Protein AF-A0A7S1RX22-F1 (afdb_monomer_lite)

Radius of gyration: 23.86 Å; chains: 1; bounding box: 54×28×65 Å

pLDDT: mean 78.99, std 12.72, range [41.34, 95.5]

InterPro domains:
  IPR040884 SMODS and SLOG-associating 2TM effector domain 1 [PF18181] (5-105)

Structure (mmCIF, N/CA/C/O backbone):
data_AF-A0A7S1RX22-F1
#
_entry.id   AF-A0A7S1RX22-F1
#
loop_
_atom_site.group_PDB
_atom_site.id
_atom_site.type_symbol
_atom_site.label_atom_id
_atom_site.label_alt_id
_atom_site.label_comp_id
_atom_site.label_asym_id
_atom_site.label_entity_id
_atom_site.label_seq_id
_atom_site.pdbx_PDB_ins_code
_atom_site.Cartn_x
_atom_site.Cartn_y
_atom_site.Cartn_z
_atom_site.occupancy
_atom_site.B_iso_or_equiv
_atom_site.auth_seq_id
_atom_site.auth_comp_id
_atom_site.auth_asym_id
_atom_site.auth_atom_id
_atom_site.pdbx_PDB_model_num
ATOM 1 N N . PRO A 1 1 ? 10.940 -11.866 -1.107 1.00 41.34 1 PRO A N 1
ATOM 2 C CA . PRO A 1 1 ? 12.032 -12.525 -1.875 1.00 41.34 1 PRO A CA 1
ATOM 3 C C . PRO A 1 1 ? 11.748 -12.663 -3.384 1.00 41.34 1 PRO A C 1
ATOM 5 O O . PRO A 1 1 ? 12.600 -12.284 -4.175 1.00 41.34 1 PRO A O 1
ATOM 8 N N . ALA A 1 2 ? 10.564 -13.138 -3.799 1.00 48.28 2 ALA A N 1
ATOM 9 C CA . ALA A 1 2 ? 10.223 -13.300 -5.223 1.00 48.28 2 ALA A CA 1
ATOM 10 C C . ALA A 1 2 ? 10.066 -11.959 -5.979 1.00 48.28 2 ALA A C 1
ATOM 12 O O . ALA A 1 2 ? 10.581 -11.799 -7.084 1.00 48.28 2 ALA A O 1
ATOM 13 N N . TYR A 1 3 ? 9.449 -10.953 -5.343 1.00 45.31 3 TYR A N 1
ATOM 14 C CA . TYR A 1 3 ? 9.181 -9.640 -5.954 1.00 45.31 3 TYR A CA 1
ATOM 15 C C . TYR A 1 3 ? 10.457 -8.843 -6.295 1.00 45.31 3 TYR A C 1
ATOM 17 O O . TYR A 1 3 ? 10.515 -8.137 -7.300 1.00 45.31 3 TYR A O 1
ATOM 25 N N . SER A 1 4 ? 11.517 -8.970 -5.486 1.00 44.16 4 SER A N 1
ATOM 26 C CA . SER A 1 4 ? 12.793 -8.275 -5.718 1.00 44.16 4 SER A CA 1
ATOM 27 C C . SER A 1 4 ? 13.654 -8.937 -6.797 1.00 44.16 4 SER A C 1
ATOM 29 O O . SER A 1 4 ? 14.528 -8.288 -7.368 1.00 44.16 4 SER A O 1
ATOM 31 N N . ILE A 1 5 ? 13.427 -10.219 -7.094 1.00 58.50 5 ILE A N 1
ATOM 32 C CA . ILE A 1 5 ? 14.096 -10.931 -8.192 1.00 58.50 5 ILE A CA 1
ATOM 33 C C . ILE A 1 5 ? 13.417 -10.576 -9.517 1.00 58.50 5 ILE A C 1
ATOM 35 O O . ILE A 1 5 ? 14.098 -10.197 -10.465 1.00 58.50 5 ILE A O 1
ATOM 39 N N . TRP A 1 6 ? 12.082 -10.569 -9.540 1.00 60.69 6 TRP A N 1
ATOM 40 C CA . TRP A 1 6 ? 11.299 -10.146 -10.704 1.00 60.69 6 TRP A CA 1
ATOM 41 C C . TRP A 1 6 ? 11.587 -8.702 -11.121 1.00 60.69 6 TRP A C 1
ATOM 43 O O . TRP A 1 6 ? 11.804 -8.420 -12.298 1.00 60.69 6 TRP A O 1
ATOM 53 N N . ARG A 1 7 ? 11.684 -7.787 -10.148 1.00 65.12 7 ARG A N 1
ATOM 54 C CA . ARG A 1 7 ? 12.019 -6.383 -10.418 1.00 65.12 7 ARG A CA 1
ATOM 55 C C . ARG A 1 7 ? 13.419 -6.213 -11.016 1.00 65.12 7 ARG A C 1
ATOM 57 O O . ARG A 1 7 ? 13.585 -5.413 -11.930 1.00 65.12 7 ARG A O 1
ATOM 64 N N . ARG A 1 8 ? 14.403 -6.984 -10.535 1.00 64.69 8 ARG A N 1
ATOM 65 C CA . ARG A 1 8 ? 15.779 -6.965 -11.058 1.00 64.69 8 ARG A CA 1
ATOM 66 C C . ARG A 1 8 ? 15.856 -7.522 -12.474 1.00 64.69 8 ARG A C 1
ATOM 68 O O . ARG A 1 8 ? 16.480 -6.885 -13.311 1.00 64.69 8 ARG A O 1
ATOM 75 N N . LEU A 1 9 ? 15.162 -8.628 -12.748 1.00 68.75 9 LEU A N 1
ATOM 76 C CA . LEU A 1 9 ? 15.074 -9.204 -14.091 1.00 68.75 9 LEU A CA 1
ATOM 77 C C . LEU A 1 9 ? 14.481 -8.213 -15.094 1.00 68.75 9 LEU A C 1
ATOM 79 O O . LEU A 1 9 ? 15.073 -7.999 -16.146 1.00 68.75 9 LEU A O 1
ATOM 83 N N . PHE A 1 10 ? 13.372 -7.551 -14.751 1.00 67.50 10 PHE A N 1
ATOM 84 C CA . PHE A 1 10 ? 12.755 -6.550 -15.629 1.00 67.50 10 PHE A CA 1
ATOM 85 C C . PHE A 1 10 ? 13.642 -5.326 -15.847 1.00 67.50 10 PHE A C 1
ATOM 87 O O . PHE A 1 10 ? 13.705 -4.813 -16.959 1.00 67.50 10 PHE A O 1
ATOM 94 N N . GLN A 1 11 ? 14.353 -4.866 -14.814 1.00 70.69 11 GLN A N 1
ATOM 95 C CA . GLN A 1 11 ? 15.299 -3.757 -14.951 1.00 70.69 11 GLN A CA 1
ATOM 96 C C . GLN A 1 11 ? 16.486 -4.118 -15.845 1.00 70.69 11 GLN A C 1
ATOM 98 O O . GLN A 1 11 ? 16.858 -3.315 -16.696 1.00 70.69 11 GLN A O 1
ATOM 103 N N . SER A 1 12 ? 17.055 -5.319 -15.711 1.00 72.31 12 SER A N 1
ATOM 104 C CA . SER A 1 12 ? 18.124 -5.762 -16.608 1.00 72.31 12 SER A CA 1
ATOM 105 C C . SER A 1 12 ? 17.624 -5.953 -18.041 1.00 72.31 12 SER A C 1
ATOM 107 O O . SER A 1 12 ? 18.326 -5.583 -18.973 1.00 72.31 12 SER A O 1
ATOM 109 N N . LEU A 1 13 ? 16.395 -6.443 -18.229 1.00 73.25 13 LEU A N 1
ATOM 110 C CA . LEU A 1 13 ? 15.794 -6.612 -19.556 1.00 73.25 13 LEU A CA 1
ATOM 111 C C . LEU A 1 13 ? 15.526 -5.259 -20.235 1.00 73.25 13 LEU A C 1
ATOM 113 O O . LEU A 1 13 ? 15.827 -5.105 -21.413 1.00 73.25 13 LEU A O 1
ATOM 117 N N . LEU A 1 14 ? 15.060 -4.257 -19.482 1.00 70.00 14 LEU A N 1
ATOM 118 C CA . LEU A 1 14 ? 14.894 -2.883 -19.971 1.00 70.00 14 LEU A CA 1
ATOM 119 C C . LEU A 1 14 ? 16.228 -2.203 -20.298 1.00 70.00 14 LEU A C 1
ATOM 121 O O . LEU A 1 14 ? 16.319 -1.511 -21.308 1.00 70.00 14 LEU A O 1
ATOM 125 N N . LEU A 1 15 ? 17.272 -2.408 -19.488 1.00 72.00 15 LEU A N 1
ATOM 126 C CA . LEU A 1 15 ? 18.604 -1.872 -19.787 1.00 72.00 15 LEU A CA 1
ATOM 127 C C . LEU A 1 15 ? 19.192 -2.506 -21.049 1.00 72.00 15 LEU A C 1
ATOM 129 O O . LEU A 1 15 ? 19.700 -1.789 -21.906 1.00 72.00 15 LEU A O 1
ATOM 133 N N . VAL A 1 16 ? 19.070 -3.827 -21.201 1.00 72.69 16 VAL A N 1
ATOM 134 C CA . VAL A 1 16 ? 19.502 -4.523 -22.419 1.00 72.69 16 VAL A CA 1
ATOM 135 C C . VAL A 1 16 ? 18.694 -4.040 -23.623 1.00 72.69 16 VAL A C 1
ATOM 137 O O . VAL A 1 16 ? 19.288 -3.717 -24.644 1.00 72.69 16 VAL A O 1
ATOM 140 N N . ALA A 1 17 ? 17.373 -3.889 -23.501 1.00 66.75 17 ALA A N 1
ATOM 141 C CA . ALA A 1 17 ? 16.534 -3.352 -24.572 1.00 66.75 17 ALA A CA 1
ATOM 142 C C . ALA A 1 17 ? 16.926 -1.915 -24.962 1.00 66.75 17 ALA A C 1
ATOM 144 O O . ALA A 1 17 ? 16.989 -1.601 -26.147 1.00 66.75 17 ALA A O 1
ATOM 145 N N . SER A 1 18 ? 17.274 -1.062 -23.992 1.00 67.94 18 SER A N 1
ATOM 146 C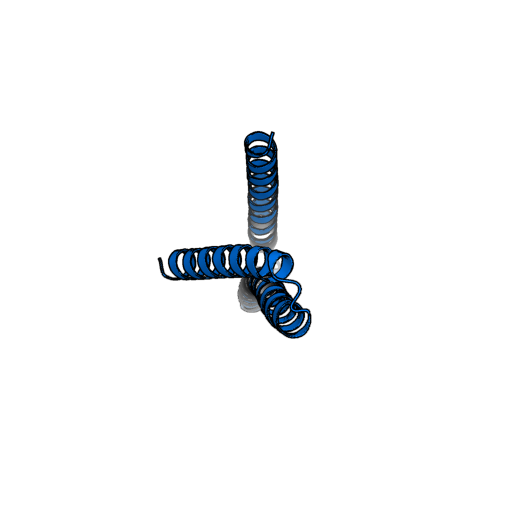 CA . SER A 1 18 ? 17.757 0.300 -24.252 1.00 67.94 18 SER A CA 1
ATOM 147 C C . SER A 1 18 ? 19.114 0.319 -24.962 1.00 67.94 18 SER A C 1
ATOM 149 O O . SER A 1 18 ? 19.315 1.133 -25.861 1.00 67.94 18 SER A O 1
ATOM 151 N N . ILE A 1 19 ? 20.042 -0.563 -24.574 1.00 71.69 19 ILE A N 1
ATOM 152 C CA . ILE A 1 19 ? 21.365 -0.687 -25.209 1.00 71.69 19 ILE A CA 1
ATOM 153 C C . ILE A 1 19 ? 21.213 -1.211 -26.640 1.00 71.69 19 ILE A C 1
ATOM 155 O O . ILE A 1 19 ? 21.825 -0.671 -27.558 1.00 71.69 19 ILE A O 1
ATOM 159 N N . VAL A 1 20 ? 20.353 -2.212 -26.845 1.00 68.06 20 VAL A N 1
ATOM 160 C CA . VAL A 1 20 ? 20.037 -2.770 -28.167 1.00 68.06 20 VAL A CA 1
ATOM 161 C C . VAL A 1 20 ? 19.373 -1.716 -29.054 1.00 68.06 20 VAL A C 1
ATOM 163 O O . VAL A 1 20 ? 19.761 -1.571 -30.207 1.00 68.06 20 VAL A O 1
ATOM 166 N N . ASN A 1 21 ? 18.446 -0.914 -28.523 1.00 65.00 21 ASN A N 1
ATOM 167 C CA . ASN A 1 21 ? 17.820 0.176 -29.272 1.00 65.00 21 ASN A CA 1
ATOM 168 C C . ASN A 1 21 ? 18.840 1.240 -29.716 1.00 65.00 21 ASN A C 1
ATOM 170 O O . ASN A 1 21 ? 18.797 1.693 -30.856 1.00 65.00 21 ASN A O 1
ATOM 174 N N . ALA A 1 22 ? 19.782 1.611 -28.840 1.00 66.94 22 ALA A N 1
ATOM 175 C CA . ALA A 1 22 ? 20.842 2.568 -29.159 1.00 66.94 22 ALA A CA 1
ATOM 176 C C . ALA A 1 22 ? 21.829 2.029 -30.212 1.00 66.94 22 ALA A C 1
ATOM 178 O O . ALA A 1 22 ? 22.240 2.769 -31.103 1.00 66.94 22 ALA A O 1
ATOM 179 N N . LEU A 1 23 ? 22.171 0.737 -30.146 1.00 65.19 23 LEU A N 1
ATOM 180 C CA . LEU A 1 23 ? 23.032 0.069 -31.129 1.00 65.19 23 LEU A CA 1
ATOM 181 C C . LEU A 1 23 ? 22.362 -0.062 -32.501 1.00 65.19 23 LEU A C 1
ATOM 183 O O . LEU A 1 23 ? 23.007 0.164 -33.518 1.00 65.19 23 LEU A O 1
ATOM 187 N N . LEU A 1 24 ? 21.068 -0.388 -32.538 1.00 61.75 24 LEU A N 1
ATOM 188 C CA . LEU A 1 24 ? 20.310 -0.477 -33.788 1.00 61.75 24 LEU A CA 1
ATOM 189 C C . LEU A 1 24 ? 20.073 0.895 -34.426 1.00 61.75 24 LEU A C 1
ATOM 191 O O . LEU A 1 24 ? 20.109 1.006 -35.647 1.00 61.75 24 LEU A O 1
ATOM 195 N N . ALA A 1 25 ? 19.874 1.943 -33.622 1.00 63.56 25 ALA A N 1
ATOM 196 C CA . ALA A 1 25 ? 19.772 3.312 -34.125 1.00 63.56 25 ALA A CA 1
ATOM 197 C C . ALA A 1 25 ? 21.069 3.780 -34.810 1.00 63.56 25 ALA A C 1
ATOM 199 O O . ALA A 1 25 ? 21.008 4.548 -35.764 1.00 63.56 25 ALA A O 1
ATOM 200 N N . ALA A 1 26 ? 22.228 3.284 -34.365 1.00 64.19 26 ALA A N 1
ATOM 201 C CA . ALA A 1 26 ? 23.523 3.575 -34.981 1.00 64.19 26 ALA A CA 1
ATOM 202 C C . ALA A 1 26 ? 23.772 2.818 -36.302 1.00 64.19 26 ALA A C 1
ATOM 204 O O . ALA A 1 26 ? 24.716 3.151 -37.013 1.00 64.19 26 ALA A O 1
ATOM 205 N N . LEU A 1 27 ? 22.952 1.811 -36.630 1.00 65.44 27 LEU A N 1
ATOM 206 C CA . LEU A 1 27 ? 23.085 0.978 -37.832 1.00 65.44 27 LEU A CA 1
ATOM 207 C C . LEU A 1 27 ? 22.079 1.341 -38.948 1.00 65.44 27 LEU A C 1
ATOM 209 O O . LEU A 1 27 ? 22.004 0.616 -39.930 1.00 65.44 27 LEU A O 1
ATOM 213 N N . GLU A 1 28 ? 21.325 2.443 -38.810 1.00 60.00 28 GLU A N 1
ATOM 214 C CA . GLU A 1 28 ? 20.400 2.999 -39.827 1.00 60.00 28 GLU A CA 1
ATOM 215 C C . GLU A 1 28 ? 19.364 2.009 -40.418 1.00 60.00 28 GLU A C 1
ATOM 217 O O . GLU A 1 28 ? 18.848 2.225 -41.510 1.00 60.00 28 GLU A O 1
ATOM 222 N N . GLU A 1 29 ? 18.985 0.958 -39.681 1.00 60.34 29 GLU A N 1
ATOM 223 C CA . GLU A 1 29 ? 17.954 -0.013 -40.088 1.00 60.34 29 GLU A CA 1
ATOM 224 C C . GLU A 1 29 ? 16.614 0.256 -39.359 1.00 60.34 29 GLU A C 1
ATOM 226 O O . GLU A 1 29 ? 16.389 -0.226 -38.239 1.00 60.34 29 GLU A O 1
ATOM 231 N N . PRO A 1 30 ? 15.687 1.041 -39.951 1.00 62.75 30 PRO A N 1
ATOM 232 C CA . PRO A 1 30 ? 14.492 1.553 -39.270 1.00 62.75 30 PRO A CA 1
ATOM 233 C C . PRO A 1 30 ? 13.458 0.475 -38.916 1.00 62.75 30 PRO A C 1
ATOM 235 O O . PRO A 1 30 ? 12.618 0.679 -38.039 1.00 62.75 30 PRO A O 1
ATOM 238 N N . THR A 1 31 ? 13.490 -0.686 -39.575 1.00 66.81 31 THR A N 1
ATOM 239 C CA . THR A 1 31 ? 12.514 -1.759 -39.330 1.00 66.81 31 THR A CA 1
ATOM 240 C C . THR A 1 31 ? 12.731 -2.419 -37.970 1.00 66.81 31 THR A C 1
ATOM 242 O O . THR A 1 31 ? 11.772 -2.743 -37.270 1.00 66.81 31 THR A O 1
ATOM 245 N N . TRP A 1 32 ? 13.988 -2.582 -37.556 1.00 67.50 32 TRP A N 1
ATOM 246 C CA . TRP A 1 32 ? 14.322 -3.255 -36.303 1.00 67.50 32 TRP A CA 1
ATOM 247 C C . TRP A 1 32 ? 14.207 -2.333 -35.082 1.00 67.50 32 TRP A C 1
ATOM 249 O O . TRP A 1 32 ? 13.817 -2.789 -34.005 1.00 67.50 32 TRP A O 1
ATOM 259 N N . THR A 1 33 ? 14.465 -1.031 -35.239 1.00 68.44 33 THR A N 1
ATOM 260 C CA . THR A 1 33 ? 14.321 -0.041 -34.155 1.00 68.44 33 THR A CA 1
ATOM 261 C C . THR A 1 33 ? 12.868 0.108 -33.711 1.00 68.44 33 THR A C 1
ATOM 263 O O . THR A 1 33 ? 12.593 0.136 -32.513 1.00 68.44 33 THR A O 1
ATOM 266 N N . ALA A 1 34 ? 11.917 0.112 -34.650 1.00 71.00 34 ALA A N 1
ATOM 267 C CA . ALA A 1 34 ? 10.490 0.179 -34.338 1.00 71.00 34 ALA A CA 1
ATOM 268 C C . ALA A 1 34 ? 10.025 -1.019 -33.489 1.00 71.00 34 ALA A C 1
ATOM 270 O O . ALA A 1 34 ? 9.271 -0.850 -32.527 1.00 71.00 34 ALA A O 1
ATOM 271 N N . ILE A 1 35 ? 10.522 -2.223 -33.794 1.00 73.19 35 ILE A N 1
ATOM 272 C CA . ILE A 1 35 ? 10.199 -3.439 -33.038 1.00 73.19 35 ILE A CA 1
ATOM 273 C C . ILE A 1 35 ? 10.741 -3.322 -31.609 1.00 73.19 35 ILE A C 1
ATOM 275 O O . ILE A 1 35 ? 9.986 -3.498 -30.653 1.00 73.19 35 ILE A O 1
ATOM 279 N N . VAL A 1 36 ? 12.010 -2.945 -31.436 1.00 72.38 36 VAL A N 1
ATOM 280 C CA . VAL A 1 36 ? 12.628 -2.821 -30.103 1.00 72.38 36 VAL A CA 1
ATOM 281 C C . VAL A 1 36 ? 11.991 -1.696 -29.280 1.00 72.38 36 VAL A C 1
ATOM 283 O O . VAL A 1 36 ? 11.744 -1.873 -28.082 1.00 72.38 36 VAL 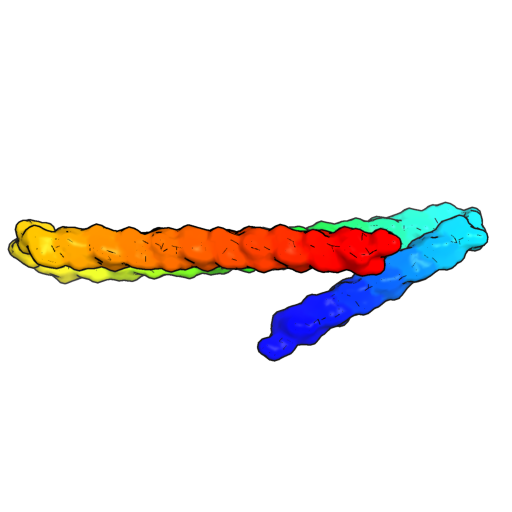A O 1
ATOM 286 N N . ALA A 1 37 ? 11.652 -0.570 -29.908 1.00 75.00 37 ALA A N 1
ATOM 287 C CA . ALA A 1 37 ? 10.932 0.524 -29.264 1.00 75.00 37 ALA A CA 1
ATOM 288 C C . ALA A 1 37 ? 9.531 0.092 -28.803 1.00 75.00 37 ALA A C 1
ATOM 290 O O . ALA A 1 37 ? 9.143 0.378 -27.670 1.00 75.00 37 ALA A O 1
ATOM 291 N N . SER A 1 38 ? 8.793 -0.651 -29.635 1.00 75.56 38 SER A N 1
ATOM 292 C CA . SER A 1 38 ? 7.451 -1.137 -29.288 1.00 75.56 38 SER A CA 1
ATOM 293 C C . SER A 1 38 ? 7.476 -2.130 -28.119 1.00 75.56 38 SER A C 1
ATOM 295 O O . SER A 1 38 ? 6.680 -2.013 -27.187 1.00 75.56 38 SER A O 1
ATOM 297 N N . VAL A 1 39 ? 8.452 -3.043 -28.105 1.00 74.56 39 VAL A N 1
ATOM 298 C CA . VAL A 1 39 ? 8.671 -3.997 -27.010 1.00 74.56 39 VAL A CA 1
ATOM 299 C C . VAL A 1 39 ? 9.066 -3.267 -25.724 1.00 74.56 39 VAL A C 1
ATOM 301 O O . VAL A 1 39 ? 8.521 -3.557 -24.660 1.00 74.56 39 VAL A O 1
ATOM 304 N N . SER A 1 40 ? 9.950 -2.270 -25.806 1.00 74.44 40 SER A N 1
ATOM 305 C CA . SER A 1 40 ? 10.339 -1.446 -24.651 1.00 74.44 40 SER A CA 1
ATOM 306 C C . SER A 1 40 ? 9.151 -0.664 -24.081 1.00 74.44 40 SER A C 1
ATOM 308 O O . SER A 1 40 ? 8.970 -0.613 -22.864 1.00 74.44 40 SER A O 1
ATOM 310 N N . GLY A 1 41 ? 8.299 -0.116 -24.954 1.00 76.25 41 GLY A N 1
ATOM 311 C CA . GLY A 1 41 ? 7.047 0.535 -24.570 1.00 76.25 41 GLY A CA 1
ATOM 312 C C . GLY A 1 41 ? 6.074 -0.426 -23.884 1.00 76.25 41 GLY A C 1
ATOM 313 O O . GLY A 1 41 ? 5.505 -0.086 -22.849 1.00 76.25 41 GLY A O 1
ATOM 314 N N . ALA A 1 42 ? 5.943 -1.655 -24.389 1.00 75.25 42 ALA A N 1
ATOM 315 C CA . ALA A 1 42 ? 5.126 -2.691 -23.759 1.00 75.25 42 ALA A CA 1
ATOM 316 C C . ALA A 1 42 ? 5.645 -3.066 -22.359 1.00 75.25 42 ALA A C 1
ATOM 318 O O . ALA A 1 42 ? 4.857 -3.208 -21.423 1.00 75.25 42 ALA A O 1
ATOM 319 N N . PHE A 1 43 ? 6.966 -3.159 -22.177 1.00 71.56 43 PHE A N 1
ATOM 320 C CA . PHE A 1 43 ? 7.570 -3.386 -20.862 1.00 71.56 43 PHE A CA 1
ATOM 321 C C . PHE A 1 43 ? 7.346 -2.218 -19.895 1.00 71.56 43 PHE A C 1
ATOM 323 O O . PHE A 1 43 ? 7.050 -2.452 -18.721 1.00 71.56 43 PHE A O 1
ATOM 330 N N . ALA A 1 44 ? 7.447 -0.974 -20.368 1.00 74.12 44 ALA A N 1
ATOM 331 C CA . ALA A 1 44 ? 7.146 0.209 -19.564 1.00 74.12 44 ALA A CA 1
ATOM 332 C C . ALA A 1 44 ? 5.669 0.230 -19.127 1.00 74.12 44 ALA A C 1
ATOM 334 O O . ALA A 1 44 ? 5.379 0.378 -17.939 1.00 74.12 44 ALA A O 1
ATOM 335 N N . ALA A 1 45 ? 4.746 -0.035 -20.056 1.00 74.00 45 ALA A N 1
ATOM 336 C CA . ALA A 1 45 ? 3.319 -0.149 -19.763 1.00 74.00 45 ALA A CA 1
ATOM 337 C C . ALA A 1 45 ? 3.023 -1.282 -18.762 1.00 74.00 45 ALA A C 1
ATOM 339 O O . ALA A 1 45 ? 2.228 -1.112 -17.838 1.00 74.00 45 ALA A O 1
ATOM 340 N N . TRP A 1 46 ? 3.709 -2.424 -18.876 1.00 74.62 46 TRP A N 1
ATOM 341 C CA . TRP A 1 46 ? 3.585 -3.530 -17.923 1.00 74.62 46 TRP A CA 1
ATOM 342 C C . TRP A 1 46 ? 4.054 -3.156 -16.508 1.00 74.62 46 TRP A C 1
ATOM 344 O O . TRP A 1 46 ? 3.444 -3.555 -15.508 1.00 74.62 46 TRP A O 1
ATOM 354 N N . GLN A 1 47 ? 5.131 -2.374 -16.395 1.00 71.31 47 GLN A N 1
ATOM 355 C CA . GLN A 1 47 ? 5.595 -1.865 -15.103 1.00 71.31 47 GLN A CA 1
ATOM 356 C C . GLN A 1 47 ? 4.586 -0.904 -14.473 1.00 71.31 47 GLN A C 1
ATOM 358 O O . GLN A 1 47 ? 4.326 -0.985 -13.269 1.00 71.31 47 GLN A O 1
ATOM 363 N N . GLU A 1 48 ? 3.989 -0.027 -15.275 1.00 73.44 48 GLU A N 1
ATOM 364 C CA . GLU A 1 48 ? 2.953 0.894 -14.815 1.00 73.44 48 GLU A CA 1
ATOM 365 C C . GLU A 1 48 ? 1.679 0.148 -14.379 1.00 73.44 48 GLU A C 1
ATOM 367 O O . GLU A 1 48 ? 1.113 0.430 -13.315 1.00 73.44 48 GLU A O 1
ATOM 372 N N . PHE A 1 49 ? 1.295 -0.898 -15.114 1.00 69.44 49 PHE A N 1
ATOM 373 C CA . PHE A 1 49 ? 0.204 -1.794 -14.736 1.00 69.44 49 PHE A CA 1
ATOM 374 C C . PHE A 1 49 ? 0.483 -2.518 -13.408 1.00 69.44 49 PHE A C 1
ATOM 376 O O . PHE A 1 49 ? -0.368 -2.546 -12.519 1.00 69.44 49 PHE A O 1
ATOM 383 N N . SER A 1 50 ? 1.706 -3.018 -13.209 1.00 70.69 50 SER A N 1
ATOM 384 C CA . SER A 1 50 ? 2.117 -3.662 -11.951 1.00 70.69 50 SER A CA 1
ATOM 385 C C . SER A 1 50 ? 2.108 -2.691 -10.760 1.00 70.69 50 SER A C 1
ATOM 387 O O . SER A 1 50 ? 1.765 -3.069 -9.639 1.00 70.69 50 SER A O 1
ATOM 389 N N . SER A 1 51 ? 2.460 -1.422 -10.988 1.00 68.25 51 SER A N 1
ATOM 390 C CA . SER A 1 51 ? 2.344 -0.360 -9.979 1.00 68.25 51 SER A CA 1
ATOM 391 C C . SER A 1 51 ? 0.881 -0.107 -9.601 1.00 68.25 51 SER A C 1
ATOM 393 O O . SER A 1 51 ? 0.548 0.033 -8.423 1.00 68.25 51 SER A O 1
ATOM 395 N N . THR A 1 52 ? -0.009 -0.125 -10.592 1.00 72.50 52 THR A N 1
ATOM 396 C CA . THR A 1 52 ? -1.456 0.032 -10.399 1.00 72.50 52 THR A CA 1
ATOM 397 C C . THR A 1 52 ? -2.057 -1.142 -9.623 1.00 72.50 52 THR A C 1
ATOM 399 O O . THR A 1 52 ? -2.824 -0.918 -8.688 1.00 72.50 52 THR A O 1
ATOM 402 N N . ALA A 1 53 ? -1.640 -2.378 -9.915 1.00 71.75 53 ALA A N 1
ATOM 403 C CA . ALA A 1 53 ? -2.063 -3.568 -9.174 1.00 71.75 53 ALA A CA 1
ATOM 404 C C . ALA A 1 53 ? -1.715 -3.477 -7.678 1.00 71.75 53 ALA A C 1
ATOM 406 O O . ALA A 1 53 ? -2.555 -3.767 -6.831 1.00 71.75 53 ALA A O 1
ATOM 407 N N . LYS A 1 54 ? -0.519 -2.974 -7.341 1.00 74.38 54 LYS A N 1
ATOM 408 C CA . LYS A 1 54 ? -0.110 -2.760 -5.944 1.00 74.38 54 LYS A CA 1
ATOM 409 C C . LYS A 1 54 ? -1.003 -1.740 -5.229 1.00 74.38 54 LYS A C 1
ATOM 411 O O . LYS A 1 54 ? -1.343 -1.925 -4.062 1.00 74.38 54 LYS A O 1
ATOM 416 N N . LYS A 1 55 ? -1.383 -0.654 -5.914 1.00 76.19 55 LYS A N 1
ATOM 417 C CA . LYS A 1 55 ? -2.325 0.333 -5.359 1.00 76.19 55 LYS A CA 1
ATOM 418 C C . LYS A 1 55 ? -3.690 -0.313 -5.114 1.00 76.19 55 LYS A C 1
ATOM 420 O O . LYS A 1 55 ? -4.265 -0.123 -4.047 1.00 76.19 55 LYS A O 1
ATOM 425 N N . LEU A 1 56 ? -4.171 -1.106 -6.071 1.00 78.88 56 LEU A N 1
ATOM 426 C CA . LEU A 1 56 ? -5.454 -1.799 -5.982 1.00 78.88 56 LEU A CA 1
ATOM 427 C C . LEU A 1 56 ? -5.494 -2.809 -4.827 1.00 78.88 56 LEU A C 1
ATOM 429 O O . LEU A 1 56 ? -6.446 -2.806 -4.054 1.00 78.88 56 LEU A O 1
ATOM 433 N N . GLU A 1 57 ? -4.447 -3.619 -4.662 1.00 81.56 57 GLU A N 1
ATOM 434 C CA . GLU A 1 57 ? -4.316 -4.574 -3.555 1.00 81.56 57 GLU A CA 1
ATOM 435 C C . GLU A 1 57 ? -4.389 -3.873 -2.189 1.00 81.56 57 GLU A C 1
ATOM 437 O O . GLU A 1 57 ? -5.073 -4.338 -1.272 1.00 81.56 57 GLU A O 1
ATOM 442 N N . ARG A 1 58 ? -3.751 -2.703 -2.059 1.00 81.69 58 ARG A N 1
ATOM 443 C CA . ARG A 1 58 ? -3.743 -1.942 -0.804 1.00 81.69 58 ARG A CA 1
ATOM 444 C C . ARG A 1 58 ? -5.101 -1.328 -0.474 1.00 81.69 58 ARG A C 1
ATOM 446 O O . ARG A 1 58 ? -5.578 -1.487 0.648 1.00 81.69 58 ARG A O 1
ATOM 453 N N . TYR A 1 59 ? -5.778 -0.732 -1.458 1.00 82.00 59 TYR A N 1
ATOM 454 C CA . TYR A 1 59 ? -7.155 -0.260 -1.274 1.00 82.00 59 TYR A CA 1
ATOM 455 C C . TYR A 1 59 ? -8.126 -1.408 -0.984 1.00 82.00 59 TYR A C 1
ATOM 457 O O . TYR A 1 59 ? -8.983 -1.272 -0.114 1.00 82.00 59 TYR A O 1
ATOM 465 N N . SER A 1 60 ? -7.965 -2.552 -1.654 1.00 86.44 60 SER A N 1
ATOM 466 C CA . SER A 1 60 ? -8.764 -3.752 -1.393 1.00 86.44 60 SER A CA 1
ATOM 467 C C . SER A 1 60 ? -8.577 -4.252 0.039 1.00 86.44 60 SER A C 1
ATOM 469 O O . SER A 1 60 ? -9.545 -4.623 0.698 1.00 86.44 60 SER A O 1
ATOM 471 N N . THR A 1 61 ? -7.345 -4.221 0.549 1.00 87.25 61 THR A N 1
ATOM 472 C CA . THR A 1 61 ? -7.035 -4.601 1.933 1.00 87.25 61 THR A CA 1
ATOM 473 C C . THR A 1 61 ? -7.683 -3.638 2.931 1.00 87.25 61 THR A C 1
ATOM 475 O O . THR A 1 61 ? -8.316 -4.076 3.891 1.00 87.25 61 THR A O 1
ATOM 478 N N . ALA A 1 62 ? -7.597 -2.326 2.688 1.00 88.56 62 ALA A N 1
ATOM 479 C CA . ALA A 1 62 ? -8.251 -1.323 3.528 1.00 88.56 62 ALA A CA 1
ATOM 480 C C . ALA A 1 62 ? -9.783 -1.483 3.534 1.00 88.56 62 ALA A C 1
ATOM 482 O O . ALA A 1 62 ? -10.404 -1.466 4.598 1.00 88.56 62 ALA A O 1
ATOM 483 N N . ALA A 1 63 ? -10.388 -1.708 2.363 1.00 89.69 63 ALA A N 1
ATOM 484 C CA . ALA A 1 63 ? -11.820 -1.960 2.229 1.00 89.69 63 ALA A CA 1
ATOM 485 C C . ALA A 1 63 ? -12.251 -3.241 2.961 1.00 89.69 63 ALA A C 1
ATOM 487 O O . ALA A 1 63 ? -13.263 -3.238 3.661 1.00 89.69 63 ALA A O 1
ATOM 488 N N . HIS A 1 64 ? -11.464 -4.315 2.863 1.00 91.88 64 HIS A N 1
ATOM 489 C CA . HIS A 1 64 ? -11.721 -5.560 3.583 1.00 91.88 64 HIS A CA 1
ATOM 490 C C . HIS A 1 64 ? -11.678 -5.361 5.106 1.00 91.88 64 HIS A C 1
ATOM 492 O O . HIS A 1 64 ? -12.577 -5.807 5.815 1.00 91.88 64 HIS A O 1
ATOM 498 N N . ASN A 1 65 ? -10.689 -4.625 5.616 1.00 91.12 65 ASN A N 1
ATOM 499 C CA . ASN A 1 65 ? -10.573 -4.340 7.048 1.00 91.12 65 ASN A CA 1
ATOM 500 C C . ASN A 1 65 ? -11.737 -3.487 7.573 1.00 91.12 65 ASN A C 1
ATOM 502 O O . ASN A 1 65 ? -12.270 -3.772 8.645 1.00 91.12 65 ASN A O 1
ATOM 506 N N . LEU A 1 66 ? -12.168 -2.480 6.808 1.00 93.31 66 LEU A N 1
ATOM 507 C CA . LEU A 1 66 ? -13.354 -1.682 7.134 1.00 93.31 66 LEU A CA 1
ATOM 508 C C . LEU A 1 66 ? -14.632 -2.524 7.099 1.00 93.31 66 LEU A C 1
ATOM 510 O O . LEU A 1 66 ? -15.483 -2.382 7.972 1.00 93.31 66 LEU A O 1
ATOM 514 N N . SER A 1 67 ? -14.755 -3.435 6.132 1.00 94.19 67 SER A N 1
ATOM 515 C CA . SER A 1 67 ? -15.886 -4.361 6.055 1.00 94.19 67 SER A CA 1
ATOM 516 C C . SER A 1 67 ? -15.932 -5.295 7.264 1.00 94.19 67 SER A C 1
ATOM 518 O O . SER A 1 67 ? -16.992 -5.452 7.863 1.00 94.19 67 SER A O 1
ATOM 520 N N . ASN A 1 68 ? -14.792 -5.841 7.691 1.00 94.06 68 ASN A N 1
ATOM 521 C CA . ASN A 1 68 ? -14.710 -6.662 8.899 1.00 94.06 68 ASN A CA 1
ATOM 522 C C . ASN A 1 68 ? -15.070 -5.864 10.161 1.00 94.06 68 ASN A C 1
ATOM 524 O O . ASN A 1 68 ? -15.757 -6.382 11.042 1.00 94.06 68 ASN A O 1
ATOM 528 N N . LEU A 1 69 ? -14.650 -4.597 10.243 1.00 93.69 69 LEU A N 1
ATOM 529 C CA . LEU A 1 69 ? -15.019 -3.707 11.345 1.00 93.69 69 LEU A CA 1
ATOM 530 C C . LEU A 1 69 ? -16.529 -3.414 11.359 1.00 93.69 69 LEU A C 1
ATOM 532 O O . LEU A 1 69 ? -17.148 -3.431 12.421 1.00 93.69 69 LEU A O 1
ATOM 536 N N . LEU A 1 70 ? -17.133 -3.202 10.188 1.00 93.19 70 LEU A N 1
ATOM 537 C CA . LEU A 1 70 ? -18.576 -3.014 10.049 1.00 93.19 70 LEU A CA 1
ATOM 538 C C . LEU A 1 70 ? -19.355 -4.280 10.431 1.00 93.19 70 LEU A C 1
ATOM 540 O O . LEU A 1 70 ? -20.360 -4.187 11.128 1.00 93.19 70 LEU A O 1
ATOM 544 N N . LEU A 1 71 ? -18.882 -5.459 10.018 1.00 95.06 71 LEU A N 1
ATOM 545 C CA . LEU A 1 71 ? -19.479 -6.742 10.398 1.00 95.06 71 LEU A CA 1
ATOM 546 C C . LEU A 1 71 ? -19.422 -6.958 11.910 1.00 95.06 71 LEU A C 1
ATOM 548 O O . LEU A 1 71 ? -20.417 -7.357 12.509 1.00 95.06 71 LEU A O 1
ATOM 552 N N . TRP A 1 72 ? -18.284 -6.646 12.535 1.00 95.12 72 TRP A N 1
ATOM 553 C CA . TRP A 1 72 ? -18.167 -6.654 13.990 1.00 95.12 72 TRP A CA 1
ATOM 554 C C . TRP A 1 72 ? -19.202 -5.728 14.631 1.00 95.12 72 TRP A C 1
ATOM 556 O O . TRP A 1 72 ? -19.906 -6.170 15.533 1.00 95.12 72 TRP A O 1
ATOM 566 N N . TRP A 1 73 ? -19.337 -4.493 14.132 1.00 92.62 73 TRP A N 1
ATOM 567 C CA . TRP A 1 73 ? -20.306 -3.516 14.636 1.00 92.62 73 TRP A CA 1
ATOM 568 C C . TRP A 1 73 ? -21.750 -4.026 14.553 1.00 92.62 73 TRP A C 1
ATOM 570 O O . TRP A 1 73 ? -22.498 -3.961 15.525 1.00 92.62 73 TRP A O 1
ATOM 580 N N . GLN A 1 74 ? -22.127 -4.581 13.402 1.00 92.94 74 GLN A N 1
ATOM 581 C CA . GLN A 1 74 ? -23.462 -5.129 13.162 1.00 92.94 74 GLN A CA 1
ATOM 582 C C . GLN A 1 74 ? -23.762 -6.367 14.015 1.00 92.94 74 GLN A C 1
ATOM 584 O O . GLN A 1 74 ? -24.921 -6.612 14.339 1.00 92.94 74 GLN A O 1
ATOM 589 N N . ALA A 1 75 ? -22.737 -7.131 14.398 1.00 94.00 75 ALA A N 1
ATOM 590 C CA . ALA A 1 75 ? -22.885 -8.287 15.274 1.00 94.00 75 ALA A CA 1
ATOM 591 C C . ALA A 1 75 ? -23.115 -7.912 16.752 1.00 94.00 75 ALA A C 1
ATOM 593 O O . ALA A 1 75 ? -23.474 -8.787 17.542 1.00 94.00 75 ALA A O 1
ATOM 594 N N . LEU A 1 76 ? -22.916 -6.646 17.155 1.00 92.12 76 LEU A N 1
ATOM 595 C CA . LEU A 1 76 ? -23.213 -6.218 18.524 1.00 92.12 76 LEU A CA 1
ATOM 596 C C . LEU A 1 76 ? -24.730 -6.120 18.769 1.00 92.12 76 LEU A C 1
ATOM 598 O O . LEU A 1 76 ? -25.454 -5.613 17.911 1.00 92.12 76 LEU A O 1
ATOM 602 N N . PRO A 1 77 ? -25.213 -6.506 19.964 1.00 90.00 77 PRO A N 1
ATOM 603 C CA . PRO A 1 77 ? -26.584 -6.240 20.395 1.00 90.00 77 PRO A CA 1
ATOM 604 C C . PRO A 1 77 ? -26.905 -4.738 20.410 1.00 90.00 77 PRO A C 1
ATOM 606 O O . PRO A 1 77 ? -26.036 -3.919 20.709 1.00 90.00 77 PRO A O 1
ATOM 609 N N . GLU A 1 78 ? -28.168 -4.357 20.194 1.00 87.56 78 GLU A N 1
ATOM 610 C CA . GLU A 1 78 ? -28.589 -2.940 20.167 1.00 87.56 78 GLU A CA 1
ATOM 611 C C . GLU A 1 78 ? -28.223 -2.157 21.439 1.00 87.56 78 GLU A C 1
ATOM 613 O O . GLU A 1 78 ? -27.959 -0.955 21.384 1.00 87.56 78 GLU A O 1
ATOM 618 N N . VAL A 1 79 ? -28.196 -2.831 22.592 1.00 87.38 79 VAL A N 1
ATOM 619 C CA . VAL A 1 79 ? -27.805 -2.230 23.877 1.00 87.38 79 VAL A CA 1
ATOM 620 C C . VAL A 1 79 ? -26.331 -1.821 23.859 1.00 87.38 79 VAL A C 1
ATOM 622 O O . VAL A 1 79 ? -25.984 -0.731 24.314 1.00 87.38 79 VAL A O 1
ATOM 625 N N . ASP A 1 80 ? -25.474 -2.656 23.275 1.00 84.75 80 ASP A N 1
ATOM 626 C CA . ASP A 1 80 ? -24.044 -2.389 23.155 1.00 84.75 80 ASP A CA 1
ATOM 627 C C . ASP A 1 80 ? -23.730 -1.409 22.022 1.00 84.75 80 ASP A C 1
ATOM 629 O O . ASP A 1 80 ? -22.794 -0.626 22.149 1.00 84.75 80 ASP A O 1
ATOM 633 N N . GLN A 1 81 ? -24.530 -1.371 20.952 1.00 86.06 81 GLN A N 1
ATOM 634 C CA . GLN A 1 81 ? -24.394 -0.349 19.904 1.00 86.06 81 GLN A CA 1
ATOM 635 C C . GLN A 1 81 ? -24.710 1.064 20.420 1.00 86.06 81 GLN A C 1
ATOM 637 O O . GLN A 1 81 ? -24.138 2.042 19.944 1.00 86.06 81 GLN A O 1
ATOM 642 N N . LYS A 1 82 ? -25.591 1.186 21.422 1.00 89.88 82 LYS A N 1
ATOM 643 C CA . LYS A 1 82 ? -25.900 2.458 22.102 1.00 89.88 82 LYS A CA 1
ATOM 644 C C . LYS A 1 82 ? -24.885 2.822 23.188 1.00 89.88 82 LYS A C 1
ATOM 646 O O . LYS A 1 82 ? -24.945 3.918 23.744 1.00 89.88 82 LYS A O 1
ATOM 651 N N . ASN A 1 83 ? -23.957 1.922 23.509 1.00 92.88 83 ASN A N 1
ATOM 652 C CA . ASN A 1 83 ? -22.920 2.181 24.492 1.00 92.88 83 ASN A CA 1
ATOM 653 C C . ASN A 1 83 ? -21.858 3.114 23.899 1.00 92.88 83 ASN A C 1
ATOM 655 O O . ASN A 1 83 ? -21.136 2.746 22.972 1.00 92.88 83 ASN A O 1
ATOM 659 N N . VAL A 1 84 ? -21.716 4.302 24.489 1.00 91.12 84 VAL A N 1
ATOM 660 C CA . VAL A 1 84 ? -20.758 5.332 24.056 1.00 91.12 84 VAL A CA 1
ATOM 661 C C . VAL A 1 84 ? -19.336 4.779 23.937 1.00 91.12 84 VAL A C 1
ATOM 663 O O . VAL A 1 84 ? -18.663 5.058 22.953 1.00 91.12 84 VAL A O 1
ATOM 666 N N . ARG A 1 85 ? -18.906 3.897 24.850 1.00 91.69 85 ARG A N 1
ATOM 667 C CA . ARG A 1 85 ? -17.564 3.288 24.785 1.00 91.69 85 ARG A CA 1
ATOM 668 C C . ARG A 1 85 ? -17.361 2.418 23.546 1.00 91.69 85 ARG A C 1
ATOM 670 O O . ARG A 1 85 ? -16.252 2.324 23.037 1.00 91.69 85 ARG A O 1
ATOM 677 N N . LYS A 1 86 ? -18.411 1.739 23.076 1.00 89.19 86 LYS A N 1
ATOM 678 C CA . LYS A 1 86 ? -18.345 0.902 21.870 1.00 89.19 86 LYS A CA 1
ATOM 679 C C . LYS A 1 86 ? -18.343 1.757 20.610 1.00 89.19 86 LYS A C 1
ATOM 681 O O . LYS A 1 86 ? -17.629 1.425 19.671 1.00 89.19 86 LYS A O 1
ATOM 686 N N . ILE A 1 87 ? -19.084 2.865 20.620 1.00 91.38 87 ILE A N 1
ATOM 687 C CA . ILE A 1 87 ? -19.053 3.867 19.549 1.00 91.38 87 ILE A CA 1
ATOM 688 C C . ILE A 1 87 ? -17.654 4.494 19.457 1.00 91.38 87 ILE A C 1
ATOM 690 O O . ILE A 1 87 ? -17.094 4.577 18.369 1.00 91.38 87 ILE A O 1
ATOM 694 N N . GLU A 1 88 ? -17.055 4.872 20.586 1.00 93.69 88 GLU A N 1
ATOM 695 C CA . GLU A 1 88 ? -15.677 5.378 20.630 1.00 93.69 88 GLU A CA 1
ATOM 696 C C . GLU A 1 88 ? -14.677 4.346 20.096 1.00 93.69 88 GLU A C 1
ATOM 698 O O . GLU A 1 88 ? -13.836 4.686 19.269 1.00 93.69 88 GLU A O 1
ATOM 703 N N . ASP A 1 89 ? -14.798 3.076 20.495 1.00 93.25 89 ASP A N 1
ATOM 704 C CA . ASP A 1 89 ? -13.941 1.993 19.992 1.00 93.25 89 ASP A CA 1
ATOM 705 C C . ASP A 1 89 ? -14.101 1.799 18.469 1.00 93.25 89 ASP A C 1
ATOM 707 O O . ASP A 1 89 ? -13.117 1.608 17.755 1.00 93.25 89 ASP A O 1
ATOM 711 N N . LEU A 1 90 ? -15.323 1.925 17.935 1.00 93.69 90 LEU A N 1
ATOM 712 C CA . LEU A 1 90 ? -15.570 1.900 1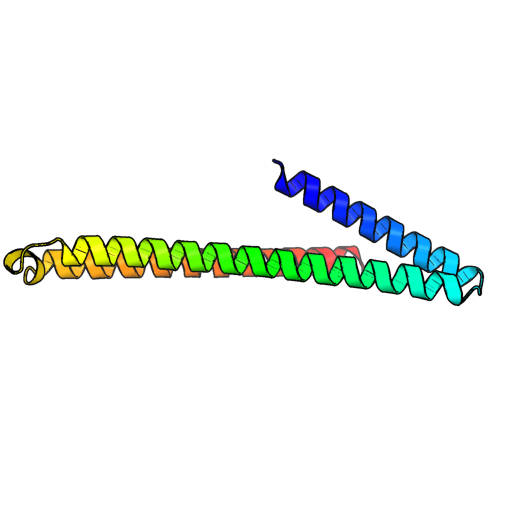6.490 1.00 93.69 90 LEU A CA 1
ATOM 713 C C . LEU A 1 90 ? -14.852 3.051 15.772 1.00 93.69 90 LEU A C 1
ATOM 715 O O . LEU A 1 90 ? -14.184 2.823 14.758 1.00 93.69 90 LEU A O 1
ATOM 719 N N . VAL A 1 91 ? -14.989 4.274 16.287 1.00 94.69 91 VAL A N 1
ATOM 720 C CA . VAL A 1 91 ? -14.361 5.469 15.708 1.00 94.69 91 VAL A CA 1
ATOM 721 C C . VAL A 1 91 ? -12.843 5.331 15.748 1.00 94.69 91 VAL A C 1
ATOM 723 O O . VAL A 1 91 ? -12.206 5.415 14.702 1.00 94.69 91 VAL A O 1
ATOM 726 N N . LEU A 1 92 ? -12.270 4.999 16.907 1.00 95.50 92 LEU A N 1
ATOM 727 C CA . LEU A 1 92 ? -10.825 4.842 17.082 1.00 95.50 92 LEU A CA 1
ATOM 728 C C . LEU A 1 92 ? -10.239 3.765 16.165 1.00 95.50 92 LEU A C 1
ATOM 730 O O . LEU A 1 92 ? -9.176 3.963 15.577 1.00 95.50 92 LEU A O 1
ATOM 734 N N . ARG A 1 93 ? -10.925 2.629 15.994 1.00 94.19 93 ARG A N 1
ATOM 735 C CA . ARG A 1 93 ? -10.482 1.572 15.068 1.00 94.19 93 ARG A CA 1
ATOM 736 C C . ARG A 1 93 ? -10.553 2.023 13.615 1.00 94.19 93 ARG A C 1
ATOM 738 O O . ARG A 1 93 ? -9.631 1.746 12.850 1.00 94.19 93 ARG A O 1
ATOM 745 N N . THR A 1 94 ? -11.616 2.729 13.238 1.00 94.75 94 THR A N 1
ATOM 746 C CA . THR A 1 94 ? -11.783 3.267 11.880 1.00 94.75 94 THR A CA 1
ATOM 747 C C . THR A 1 94 ? -10.695 4.292 11.568 1.00 94.75 94 THR A C 1
ATOM 749 O O . THR A 1 94 ? -10.020 4.191 10.543 1.00 94.75 94 THR A O 1
ATOM 752 N N . GLU A 1 95 ? -10.477 5.243 12.475 1.00 94.81 95 GLU A N 1
ATOM 753 C CA . GLU A 1 95 ? -9.436 6.265 12.366 1.00 94.81 95 GLU A CA 1
ATOM 754 C C . GLU A 1 95 ? -8.036 5.653 12.382 1.00 94.81 95 GLU A C 1
ATOM 756 O O . GLU A 1 95 ? -7.175 6.085 11.620 1.00 94.81 95 GLU A O 1
ATOM 761 N N . GLY A 1 96 ? -7.811 4.608 13.181 1.00 94.12 96 GLY A N 1
ATOM 762 C CA . GLY A 1 96 ? -6.560 3.856 13.197 1.00 94.12 96 GLY A CA 1
ATOM 763 C C . GLY A 1 96 ? -6.258 3.188 11.854 1.00 94.12 96 GLY A C 1
ATOM 764 O O . GLY A 1 96 ? -5.142 3.306 11.348 1.00 94.12 96 GLY A O 1
ATOM 765 N N . LEU A 1 97 ? -7.253 2.540 11.236 1.00 92.50 97 LEU A N 1
ATOM 766 C CA . LEU A 1 97 ? -7.112 1.930 9.908 1.00 92.50 97 LEU A CA 1
ATOM 767 C C . LEU A 1 97 ? -6.828 2.985 8.826 1.00 92.50 97 LEU A C 1
ATOM 769 O O . LEU A 1 97 ? -5.882 2.835 8.050 1.00 92.50 97 LEU A O 1
ATOM 773 N N . LEU A 1 98 ? -7.602 4.074 8.796 1.00 90.81 98 LEU A N 1
ATOM 774 C CA . LEU A 1 98 ? -7.424 5.156 7.820 1.00 90.81 98 LEU A CA 1
ATOM 775 C C . LEU A 1 98 ? -6.102 5.908 8.020 1.00 90.81 98 LEU A C 1
ATOM 777 O O . LEU A 1 98 ? -5.410 6.237 7.054 1.00 90.81 98 LEU A O 1
ATOM 781 N N . GLY A 1 99 ? -5.747 6.183 9.273 1.00 91.88 99 GLY A N 1
ATOM 782 C CA . GLY A 1 99 ? -4.519 6.865 9.662 1.00 91.88 99 GLY A CA 1
ATOM 783 C C . GLY A 1 99 ? -3.279 6.040 9.335 1.00 91.88 99 GLY A C 1
ATOM 784 O O . GLY A 1 99 ? -2.313 6.581 8.793 1.00 91.88 99 GLY A O 1
ATOM 785 N N . GLY A 1 1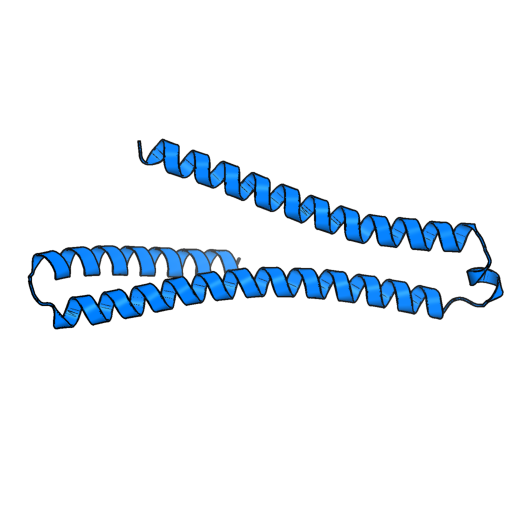00 ? -3.326 4.728 9.583 1.00 89.81 100 GLY A N 1
ATOM 786 C CA . GLY A 1 100 ? -2.271 3.792 9.199 1.00 89.81 100 GLY A CA 1
ATOM 787 C C . GLY A 1 100 ? -2.044 3.773 7.689 1.00 89.81 100 GLY A C 1
ATOM 788 O O . GLY A 1 100 ? -0.912 3.941 7.234 1.00 89.81 100 GLY A O 1
ATOM 789 N N . GLU A 1 101 ? -3.122 3.672 6.906 1.00 89.00 101 GLU A N 1
ATOM 790 C CA . GLU A 1 101 ? -3.041 3.698 5.444 1.00 89.00 101 GLU A CA 1
ATOM 791 C C . GLU A 1 101 ? -2.454 5.030 4.955 1.00 89.00 101 GLU A C 1
ATOM 793 O O . GLU A 1 101 ? -1.489 5.050 4.189 1.00 89.00 101 GLU A O 1
ATOM 798 N N . ARG A 1 102 ? -2.965 6.162 5.455 1.00 87.38 102 ARG A N 1
ATOM 799 C CA . ARG A 1 102 ? -2.468 7.502 5.103 1.00 87.38 102 ARG A CA 1
ATOM 800 C C . ARG A 1 102 ? -0.986 7.682 5.436 1.00 87.38 102 ARG A C 1
ATOM 802 O O . ARG A 1 102 ? -0.251 8.249 4.628 1.00 87.38 102 ARG A O 1
ATOM 809 N N . SER A 1 103 ? -0.545 7.200 6.595 1.00 89.31 103 SER A N 1
ATOM 810 C CA . SER A 1 103 ? 0.865 7.227 6.994 1.00 89.31 103 SER A CA 1
ATOM 811 C C . SER A 1 103 ? 1.729 6.392 6.044 1.00 89.31 103 SER A C 1
ATOM 813 O O . SER A 1 103 ? 2.768 6.861 5.577 1.00 89.31 103 SER A O 1
ATOM 815 N N . ALA A 1 104 ? 1.261 5.200 5.660 1.00 87.19 104 ALA A N 1
ATOM 816 C CA . ALA A 1 104 ? 1.942 4.360 4.681 1.00 87.19 104 ALA A CA 1
ATOM 817 C C . ALA A 1 104 ? 2.045 5.037 3.300 1.00 87.19 104 ALA A C 1
ATOM 819 O O . ALA A 1 104 ? 3.092 4.969 2.659 1.00 87.19 104 ALA A O 1
ATOM 820 N N . TRP A 1 105 ? 1.001 5.741 2.839 1.00 87.06 105 TRP A N 1
ATOM 821 C CA . TRP A 1 105 ? 1.059 6.543 1.604 1.00 87.06 105 TRP A CA 1
ATOM 822 C C . TRP A 1 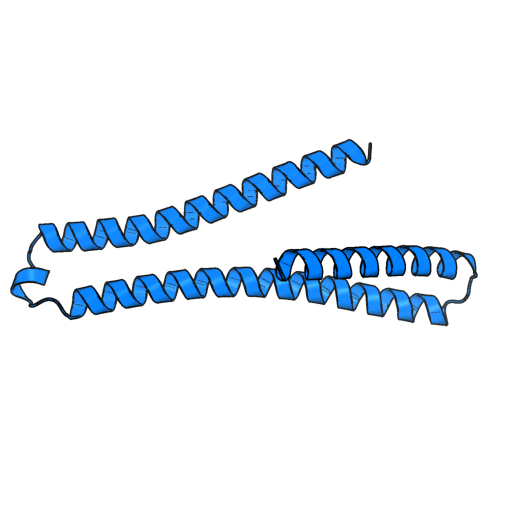105 ? 2.079 7.671 1.693 1.00 87.06 105 TRP A C 1
ATOM 824 O O . TRP A 1 105 ? 2.833 7.891 0.746 1.00 87.06 105 TRP A O 1
ATOM 834 N N . LEU A 1 106 ? 2.119 8.372 2.826 1.00 89.88 106 LEU A N 1
ATOM 835 C CA . LEU A 1 106 ? 3.062 9.463 3.030 1.00 89.88 106 LEU A CA 1
ATOM 836 C C . LEU A 1 106 ? 4.508 8.952 3.055 1.00 89.88 106 LEU A C 1
ATOM 838 O O . LEU A 1 106 ? 5.370 9.551 2.417 1.00 89.88 106 LEU A O 1
ATOM 842 N N . SER A 1 107 ? 4.761 7.831 3.735 1.00 88.38 107 SER A N 1
ATOM 843 C CA . SER A 1 107 ? 6.084 7.206 3.796 1.00 88.38 107 SER A CA 1
ATOM 844 C C . SER A 1 107 ? 6.560 6.746 2.415 1.00 88.38 107 SER A C 1
ATOM 846 O O . SER A 1 107 ? 7.670 7.087 2.003 1.00 88.38 107 SER A O 1
ATOM 848 N N . ASP A 1 108 ? 5.703 6.060 1.653 1.00 86.75 108 ASP A N 1
ATOM 849 C CA . ASP A 1 108 ? 6.018 5.624 0.289 1.00 86.75 108 ASP A CA 1
ATOM 850 C C . ASP A 1 108 ? 6.303 6.815 -0.639 1.00 86.75 108 ASP A C 1
ATOM 852 O O . ASP A 1 108 ? 7.252 6.783 -1.427 1.00 86.75 108 ASP A O 1
ATOM 856 N N . ALA A 1 109 ? 5.511 7.887 -0.535 1.00 86.00 109 ALA A N 1
ATOM 857 C CA . ALA A 1 109 ? 5.713 9.103 -1.318 1.00 86.00 109 ALA A CA 1
ATOM 858 C C . ALA A 1 109 ? 7.039 9.794 -0.963 1.00 86.00 109 ALA A C 1
ATOM 860 O O . ALA A 1 109 ? 7.791 10.188 -1.855 1.00 86.00 109 ALA A O 1
ATOM 861 N N . GLN A 1 110 ? 7.364 9.902 0.328 1.00 89.31 110 GLN A N 1
ATOM 862 C CA . GLN A 1 110 ? 8.634 10.465 0.791 1.00 89.31 110 GLN A CA 1
ATOM 863 C C . GLN A 1 110 ? 9.834 9.645 0.301 1.00 89.31 110 GLN A C 1
ATOM 865 O O . GLN A 1 110 ? 10.810 10.224 -0.178 1.00 89.31 110 GLN A O 1
ATOM 870 N N . GLN A 1 111 ? 9.750 8.312 0.352 1.00 87.81 111 GLN A N 1
ATOM 871 C CA . GLN A 1 111 ? 10.791 7.429 -0.180 1.00 87.81 111 GLN A CA 1
ATOM 872 C C . GLN A 1 111 ? 10.958 7.588 -1.694 1.00 87.81 111 GLN A C 1
ATOM 874 O O . GLN A 1 111 ? 12.085 7.673 -2.178 1.00 87.81 111 GLN A O 1
ATOM 879 N N . ALA A 1 112 ? 9.859 7.682 -2.449 1.00 85.62 112 ALA A N 1
ATOM 880 C CA . ALA A 1 112 ? 9.918 7.906 -3.892 1.00 85.62 112 ALA A CA 1
ATOM 881 C C . ALA A 1 112 ? 10.617 9.232 -4.238 1.00 85.62 112 ALA A C 1
ATOM 883 O O . ALA A 1 112 ? 11.472 9.268 -5.124 1.00 85.62 112 ALA A O 1
ATOM 884 N N . VAL A 1 113 ? 10.315 10.305 -3.498 1.00 88.69 113 VAL A N 1
ATOM 885 C CA . VAL A 1 113 ? 10.971 11.612 -3.664 1.00 88.69 113 VAL A CA 1
ATOM 886 C C . VAL A 1 113 ? 12.456 11.546 -3.301 1.00 88.69 113 VAL A C 1
ATOM 888 O O . VAL A 1 113 ? 13.281 12.121 -4.012 1.00 88.69 113 VAL A O 1
ATOM 891 N N . ALA A 1 114 ? 12.819 10.850 -2.221 1.00 90.19 114 ALA A N 1
ATOM 892 C CA . ALA A 1 114 ? 14.214 10.685 -1.816 1.00 90.19 114 ALA A CA 1
ATOM 893 C C . ALA A 1 114 ? 15.032 9.955 -2.893 1.00 90.19 114 ALA A C 1
ATOM 895 O O . ALA A 1 114 ? 16.072 10.454 -3.320 1.00 90.19 114 ALA A O 1
ATOM 896 N N . LEU A 1 115 ? 14.515 8.836 -3.411 1.00 86.69 115 LEU A N 1
ATOM 897 C CA . LEU A 1 115 ? 15.160 8.072 -4.481 1.00 86.69 115 LEU A CA 1
ATOM 898 C C . LEU A 1 115 ? 15.291 8.882 -5.779 1.00 86.69 115 LEU A C 1
ATOM 900 O O . LEU A 1 115 ? 16.322 8.805 -6.444 1.00 86.69 115 LEU A O 1
ATOM 904 N N . ALA A 1 116 ? 14.281 9.686 -6.128 1.00 84.62 116 ALA A N 1
ATOM 905 C CA . ALA A 1 116 ? 14.342 10.562 -7.298 1.00 84.62 116 ALA A CA 1
ATOM 906 C C . ALA A 1 116 ? 15.450 11.622 -7.167 1.00 84.62 116 ALA A C 1
ATOM 908 O O . ALA A 1 116 ? 16.204 11.841 -8.115 1.00 84.62 116 ALA A O 1
ATOM 909 N N . LYS A 1 117 ? 15.600 12.229 -5.980 1.00 88.31 117 LYS A N 1
ATOM 910 C CA . LYS A 1 117 ? 16.685 13.183 -5.689 1.00 88.31 117 LYS A CA 1
ATOM 911 C C . LYS A 1 117 ? 18.068 12.531 -5.743 1.00 88.31 117 LYS A C 1
ATOM 913 O O . LYS A 1 117 ? 19.024 13.144 -6.216 1.00 88.31 117 LYS A O 1
ATOM 918 N N . GLU A 1 118 ? 18.201 11.298 -5.261 1.00 86.62 118 GLU A N 1
ATOM 919 C CA . GLU A 1 118 ? 19.462 10.555 -5.347 1.00 86.62 118 GLU A CA 1
ATOM 920 C C . GLU A 1 118 ? 19.818 10.187 -6.790 1.00 86.62 118 GLU A C 1
ATOM 922 O O . GLU A 1 118 ? 20.979 10.302 -7.183 1.00 86.62 118 GLU A O 1
ATOM 927 N N . ALA A 1 119 ? 18.830 9.784 -7.592 1.00 80.19 119 ALA A N 1
ATOM 928 C CA . ALA A 1 119 ? 19.026 9.477 -9.005 1.00 80.19 119 ALA A CA 1
ATOM 929 C C . ALA A 1 119 ? 19.465 10.716 -9.801 1.00 80.19 119 ALA A C 1
ATOM 931 O O . ALA A 1 119 ? 20.420 10.628 -10.569 1.00 80.19 119 ALA A O 1
ATOM 932 N N . SER A 1 120 ? 18.847 11.882 -9.565 1.00 76.38 120 SER A N 1
ATOM 933 C CA . SER A 1 120 ? 19.253 13.130 -10.225 1.00 76.38 120 SER A CA 1
ATOM 934 C C . SER A 1 120 ? 20.661 13.570 -9.827 1.00 76.38 120 SER A C 1
ATOM 936 O O . SER A 1 120 ? 21.397 14.085 -10.659 1.00 76.38 120 SER A O 1
ATOM 938 N N . LYS A 1 121 ? 21.063 13.342 -8.569 1.00 76.50 121 LYS A N 1
ATOM 939 C CA . LYS A 1 121 ? 22.405 13.693 -8.082 1.00 76.50 121 LYS A CA 1
ATOM 940 C C . LYS A 1 121 ? 23.502 12.772 -8.627 1.00 76.50 121 LYS A C 1
ATOM 942 O O . LYS A 1 121 ? 24.644 13.191 -8.688 1.00 76.50 121 LYS A O 1
ATOM 947 N N . LYS A 1 122 ? 23.177 11.525 -8.988 1.00 66.75 122 LYS A N 1
ATOM 948 C CA . LYS A 1 122 ? 24.119 10.580 -9.619 1.00 66.75 122 LYS A CA 1
ATOM 949 C C . LYS A 1 122 ? 24.269 10.783 -11.129 1.00 66.75 122 LYS A C 1
ATOM 951 O O . LYS A 1 122 ? 25.215 10.262 -11.704 1.00 66.75 122 LYS A O 1
ATOM 956 N N . ALA A 1 123 ? 23.312 11.461 -11.759 1.00 59.62 123 ALA A N 1
ATOM 957 C CA . ALA A 1 123 ? 23.320 11.751 -13.191 1.00 59.62 123 ALA A CA 1
ATOM 958 C C . ALA A 1 123 ? 24.008 13.086 -13.543 1.00 59.62 123 ALA A C 1
ATOM 960 O O . ALA A 1 123 ? 24.226 13.346 -14.724 1.00 59.62 123 ALA A O 1
ATOM 961 N N . ALA A 1 124 ? 24.318 13.911 -12.536 1.00 54.62 124 ALA A N 1
ATOM 962 C CA . ALA A 1 124 ? 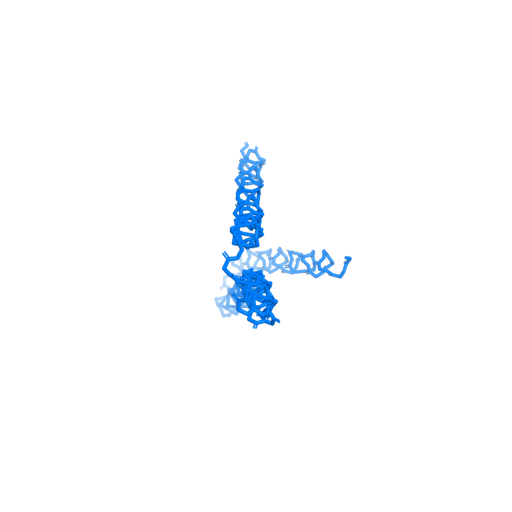25.069 15.163 -12.636 1.00 54.62 124 ALA A CA 1
ATOM 963 C C . ALA A 1 124 ? 26.502 14.965 -12.128 1.00 54.62 124 ALA A C 1
ATOM 965 O O . ALA A 1 124 ? 27.409 15.608 -12.696 1.00 54.62 124 ALA A O 1
#

Foldseek 3Di:
DVVVVVVVVLVVVLVVLVVVLVVVVVVPDVVVNVVSVVVSVVSVVVVVVVVVVVVVVLVVVLVVQLVVLVVVLVPDDPVLVPDPVNVVVSVVSNCVSVVVSVVVVVVVVVVVVVVVVVVVVVVD

Sequence (124 aa):
PAYSIWRRLFQSLLLVASIVNALLAALEEPTWTAIVASVSGAFAAWQEFSSTAKKLERYSTAAHNLSNLLLWWQALPEVDQKNVRKIEDLVLRTEGLLGGERSAWLSDAQQAVALAKEASKKAA

Organism: Alexandrium catenella (NCBI:txid2925)

Secondary structure (DSSP, 8-state):
-HHHHHHHHHHHHHHHHHHHHHHHHTTT-HHHHHHHHHHHHHHHHHHHHHHHHHHHHHHHHHHHHHHHHHHHHHTS-HHHHT-HHHHHHHHHHHHHHHHHHHHHHHHHHHHHHHHHHHHHHH--